Protein AF-A0A163EU16-F1 (afdb_monomer_lite)

Organism: NCBI:txid59843

Radius of gyration: 16.07 Å; chains: 1; bounding box: 40×33×46 Å

Sequence (120 aa):
MNGKKNFNGVINFEGMKIPHLPQYRTELILQYQGDNFSTIFSGFRVIDEKGRVVPDIYTYGGIYINDDFTQFTITVFIDGDSQTWSSSDGLMITAPAKDRVEASNLSRKLMSRLGITLNN

Foldseek 3Di:
DPPADWDWDWDADPPDDDPPDDPVDRTWIWTGDRPQKTWTKDKDWDQDPVRDTDIDMDTQFMKGADRVRQWIKTQGDDPPDPDDDALPPPRIDIPDDPDSVRRVVSHQVRVVVVVDHHDD

Structure (mmCIF, N/CA/C/O backbone):
data_AF-A0A163EU16-F1
#
_entry.id   AF-A0A163EU16-F1
#
loop_
_atom_site.group_PDB
_atom_site.id
_atom_site.type_symbol
_atom_site.label_atom_id
_atom_site.label_alt_id
_atom_site.label_comp_id
_atom_site.label_asym_id
_atom_site.label_entity_id
_atom_site.label_seq_id
_atom_site.pdbx_PDB_ins_code
_atom_site.Cartn_x
_atom_site.Cartn_y
_atom_site.Cartn_z
_atom_site.occupancy
_atom_site.B_iso_or_equiv
_atom_site.auth_seq_id
_atom_site.auth_comp_id
_atom_site.auth_asym_id
_atom_site.auth_atom_id
_atom_site.pdbx_PDB_model_num
ATOM 1 N N . MET A 1 1 ? -20.929 -17.815 -7.502 1.00 43.00 1 MET A N 1
ATOM 2 C CA . MET A 1 1 ? -20.327 -16.682 -6.762 1.00 43.00 1 MET A CA 1
ATOM 3 C C . MET A 1 1 ? -20.369 -17.020 -5.281 1.00 43.00 1 MET A C 1
ATOM 5 O O . MET A 1 1 ? -21.409 -17.433 -4.798 1.00 43.00 1 MET A O 1
ATOM 9 N N . ASN A 1 2 ? -19.241 -16.918 -4.593 1.00 52.09 2 ASN A N 1
ATOM 10 C CA . ASN A 1 2 ? -18.982 -17.389 -3.225 1.00 52.09 2 ASN A CA 1
ATOM 11 C C . ASN A 1 2 ? -19.196 -16.305 -2.142 1.00 52.09 2 ASN A C 1
ATOM 13 O O . ASN A 1 2 ? -18.697 -16.441 -1.032 1.00 52.09 2 ASN A O 1
ATOM 17 N N . GLY A 1 3 ? -19.923 -15.223 -2.450 1.00 61.94 3 GLY A N 1
ATOM 18 C CA . GLY A 1 3 ? -20.328 -14.190 -1.480 1.00 61.94 3 GLY A CA 1
ATOM 19 C C . GLY A 1 3 ? -19.210 -13.285 -0.940 1.00 61.94 3 GLY A C 1
ATOM 20 O O . GLY A 1 3 ? -19.510 -12.295 -0.278 1.00 61.94 3 GLY A O 1
ATOM 21 N N . LYS A 1 4 ? -17.937 -13.574 -1.237 1.00 67.75 4 LYS A N 1
ATOM 22 C CA . LYS A 1 4 ? -16.803 -12.711 -0.886 1.00 67.75 4 LYS A CA 1
ATOM 23 C C . LYS A 1 4 ? -16.830 -11.427 -1.721 1.00 67.75 4 LYS A C 1
ATOM 25 O O . LYS A 1 4 ? -16.975 -11.478 -2.944 1.00 67.75 4 LYS A O 1
ATOM 30 N N . LYS A 1 5 ? -16.700 -10.273 -1.057 1.00 72.06 5 LYS A N 1
ATOM 31 C CA . LYS A 1 5 ? -16.560 -8.978 -1.732 1.00 72.06 5 LYS A CA 1
ATOM 32 C C . LYS A 1 5 ? -15.196 -8.919 -2.406 1.00 72.06 5 LYS A C 1
ATOM 34 O O . LYS A 1 5 ? -14.180 -9.092 -1.742 1.00 72.06 5 LYS A O 1
ATOM 39 N N . ASN A 1 6 ? -15.197 -8.611 -3.695 1.00 74.12 6 ASN A N 1
ATOM 40 C CA . ASN A 1 6 ? -13.986 -8.398 -4.473 1.00 74.12 6 ASN A CA 1
ATOM 41 C C . ASN A 1 6 ? -13.945 -6.945 -4.939 1.00 74.12 6 ASN A C 1
ATOM 43 O O . ASN A 1 6 ? -14.988 -6.357 -5.230 1.00 74.12 6 ASN A O 1
ATOM 47 N N . PHE A 1 7 ? -12.744 -6.387 -5.034 1.00 79.75 7 PHE A N 1
ATOM 48 C CA . PHE A 1 7 ? -12.517 -5.066 -5.609 1.00 79.75 7 PHE A CA 1
ATOM 49 C C . PHE A 1 7 ? -11.351 -5.151 -6.587 1.00 79.75 7 PHE A C 1
ATOM 51 O O . PHE A 1 7 ? -10.286 -5.659 -6.248 1.00 79.75 7 PHE A O 1
ATOM 58 N N . ASN A 1 8 ? -11.568 -4.659 -7.803 1.00 81.25 8 ASN A N 1
ATOM 59 C CA . ASN A 1 8 ? -10.516 -4.464 -8.787 1.00 81.25 8 ASN A CA 1
ATOM 60 C C . ASN A 1 8 ? -10.616 -3.025 -9.274 1.00 81.25 8 ASN A C 1
ATOM 62 O O . ASN A 1 8 ? -11.645 -2.633 -9.826 1.00 81.25 8 ASN A O 1
ATOM 66 N N . GLY A 1 9 ? -9.576 -2.243 -9.025 1.00 83.62 9 GLY A N 1
ATOM 67 C CA . GLY A 1 9 ? -9.584 -0.827 -9.338 1.00 83.62 9 GLY A CA 1
ATOM 68 C C . GLY A 1 9 ? -8.188 -0.248 -9.463 1.00 83.62 9 GLY A C 1
ATOM 69 O O . GLY A 1 9 ? -7.185 -0.888 -9.137 1.00 83.62 9 GLY A O 1
ATOM 70 N N . VAL A 1 10 ? -8.165 0.987 -9.951 1.00 84.31 10 VAL A N 1
ATOM 71 C CA . VAL A 1 10 ? -6.956 1.786 -10.117 1.00 84.31 10 VAL A CA 1
ATOM 72 C C . VAL A 1 10 ? -6.834 2.751 -8.943 1.00 84.31 10 VAL A C 1
ATOM 74 O O . VAL A 1 10 ? -7.807 3.403 -8.565 1.00 84.31 10 VAL A O 1
ATOM 77 N N . ILE A 1 11 ? -5.636 2.844 -8.377 1.00 79.62 11 ILE A N 1
ATOM 78 C CA . ILE A 1 11 ? -5.258 3.859 -7.400 1.00 79.62 11 ILE A CA 1
ATOM 79 C C . ILE A 1 11 ? -4.452 4.928 -8.137 1.00 79.62 11 ILE A C 1
ATOM 81 O O . ILE A 1 11 ? -3.411 4.637 -8.730 1.00 79.62 11 ILE A O 1
ATOM 85 N N . ASN A 1 12 ? -4.938 6.166 -8.059 1.00 75.62 12 ASN A N 1
ATOM 86 C CA . ASN A 1 12 ? -4.260 7.349 -8.569 1.00 75.62 12 ASN A CA 1
ATOM 87 C C . ASN A 1 12 ? -3.657 8.131 -7.401 1.00 75.62 12 ASN A C 1
ATOM 89 O O . ASN A 1 12 ? -4.331 8.371 -6.401 1.00 75.62 12 ASN A O 1
ATOM 93 N N . PHE A 1 13 ? -2.401 8.545 -7.544 1.00 71.56 13 PHE A N 1
ATOM 94 C CA . PHE A 1 13 ? -1.729 9.417 -6.584 1.00 71.56 13 PHE A CA 1
ATOM 95 C C . PHE A 1 13 ? -1.651 10.819 -7.174 1.00 71.56 13 PHE A C 1
ATOM 97 O O . PHE A 1 13 ? -1.005 11.036 -8.198 1.00 71.56 13 PHE A O 1
ATOM 104 N N . GLU A 1 14 ? -2.308 11.773 -6.526 1.00 70.94 14 GLU A N 1
ATOM 105 C CA . GLU A 1 14 ? -2.208 13.184 -6.886 1.00 70.94 14 GLU A CA 1
ATOM 106 C C . GLU A 1 14 ? -1.056 13.838 -6.113 1.00 70.94 14 GLU A C 1
ATOM 108 O O . GLU A 1 14 ? -0.842 13.569 -4.932 1.00 70.94 14 GLU A O 1
ATOM 113 N N . GLY A 1 15 ? -0.278 14.689 -6.785 1.00 63.09 15 GLY A N 1
ATOM 114 C CA . GLY A 1 15 ? 0.787 15.475 -6.150 1.00 63.09 15 GLY A CA 1
ATOM 115 C C . GLY A 1 15 ? 2.106 14.740 -5.873 1.00 63.09 15 GLY A C 1
ATOM 116 O O . GLY A 1 15 ? 3.068 15.393 -5.474 1.00 63.09 15 GLY A O 1
ATOM 117 N N . MET A 1 16 ? 2.209 13.431 -6.135 1.00 63.91 16 MET A N 1
ATOM 118 C CA . MET A 1 16 ? 3.467 12.680 -6.021 1.00 63.91 16 MET A CA 1
ATOM 119 C C . MET A 1 16 ? 3.788 11.898 -7.295 1.00 63.91 16 MET A C 1
ATOM 121 O O . MET A 1 16 ? 2.936 11.204 -7.845 1.00 63.91 16 MET A O 1
ATOM 125 N N . LYS A 1 17 ? 5.046 11.973 -7.747 1.00 64.50 17 LYS A N 1
ATOM 126 C CA . LYS A 1 17 ? 5.567 11.050 -8.761 1.00 64.50 17 LYS A CA 1
ATOM 127 C C . LYS A 1 17 ? 5.968 9.754 -8.072 1.00 64.50 17 LYS A C 1
ATOM 129 O O . LYS A 1 17 ? 6.845 9.765 -7.214 1.00 64.50 17 LYS A O 1
ATOM 134 N N . ILE A 1 18 ? 5.345 8.654 -8.471 1.00 66.25 18 ILE A N 1
ATOM 135 C CA . ILE A 1 18 ? 5.754 7.323 -8.032 1.00 66.25 18 ILE A CA 1
ATOM 136 C C . ILE A 1 18 ? 7.080 6.990 -8.735 1.00 66.25 18 ILE A C 1
ATOM 138 O O . ILE A 1 18 ? 7.139 7.072 -9.968 1.00 66.25 18 ILE A O 1
ATOM 142 N N . PRO A 1 19 ? 8.152 6.666 -7.993 1.00 62.38 19 PRO A N 1
ATOM 143 C CA . PRO A 1 19 ? 9.416 6.276 -8.600 1.00 62.38 19 PRO A CA 1
ATOM 144 C C . PRO A 1 19 ? 9.240 5.000 -9.438 1.00 62.38 19 PRO A C 1
ATOM 146 O O . PRO A 1 19 ? 8.407 4.153 -9.138 1.00 62.38 19 PRO A O 1
ATOM 149 N N . HIS A 1 20 ? 10.032 4.881 -10.505 1.00 66.81 20 HIS A N 1
ATOM 150 C CA . HIS A 1 20 ? 10.183 3.674 -11.336 1.00 66.81 20 HIS A CA 1
ATOM 151 C C . HIS A 1 20 ? 8.986 3.281 -12.211 1.00 66.81 20 HIS A C 1
ATOM 153 O O . HIS A 1 20 ? 9.059 2.295 -12.943 1.00 66.81 20 HIS A O 1
ATOM 159 N N . LEU A 1 21 ? 7.925 4.089 -12.243 1.00 67.19 21 LEU A N 1
ATOM 160 C CA . LEU A 1 21 ? 6.896 3.937 -13.262 1.00 67.19 21 LEU A CA 1
ATOM 161 C C . LEU A 1 21 ? 7.274 4.675 -14.562 1.00 67.19 21 LEU A C 1
ATOM 163 O O . LEU A 1 21 ? 7.763 5.810 -14.512 1.00 67.19 21 LEU A O 1
ATOM 167 N N . PRO A 1 22 ? 7.039 4.075 -15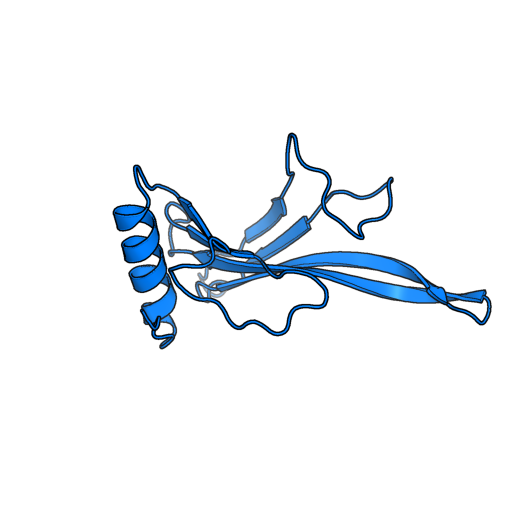.746 1.00 65.12 22 PRO A N 1
ATOM 168 C CA . PRO A 1 22 ? 7.200 4.771 -17.019 1.00 65.12 22 PRO A CA 1
ATOM 169 C C . PRO A 1 22 ? 6.338 6.040 -17.072 1.00 65.12 22 PRO A C 1
ATOM 171 O O . PRO A 1 22 ? 5.204 6.033 -16.610 1.00 65.12 22 PRO A O 1
ATOM 174 N N . GLN A 1 23 ? 6.813 7.118 -17.709 1.00 65.56 23 GLN A N 1
ATOM 175 C CA . GLN A 1 23 ? 6.101 8.415 -17.735 1.00 65.56 23 GLN A CA 1
ATOM 176 C C . GLN A 1 23 ? 4.659 8.350 -18.279 1.00 65.56 23 GLN A C 1
ATOM 178 O O . GLN A 1 23 ? 3.852 9.224 -17.982 1.00 65.56 23 GLN A O 1
ATOM 183 N N . TYR A 1 24 ? 4.336 7.328 -19.074 1.00 67.00 24 TYR A N 1
ATOM 184 C CA . TYR A 1 24 ? 3.013 7.106 -19.662 1.00 67.00 24 TYR A CA 1
ATOM 185 C C . TYR A 1 24 ? 2.094 6.210 -18.809 1.00 67.00 24 TYR A C 1
ATOM 187 O O . TYR A 1 24 ? 0.974 5.921 -19.229 1.00 67.00 24 TYR A O 1
ATOM 195 N N . ARG A 1 25 ? 2.546 5.734 -17.639 1.00 66.69 25 ARG A N 1
ATOM 196 C CA . ARG A 1 25 ? 1.747 4.937 -16.700 1.00 66.69 25 ARG A CA 1
ATOM 197 C C . ARG A 1 25 ? 2.011 5.366 -15.266 1.00 66.69 25 ARG A C 1
ATOM 199 O O . ARG A 1 25 ? 3.097 5.169 -14.754 1.00 66.69 25 ARG A O 1
ATOM 206 N N . THR A 1 26 ? 0.984 5.867 -14.597 1.00 67.12 26 T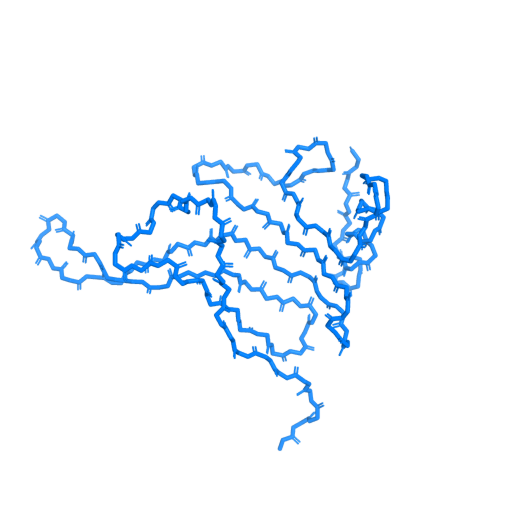HR A N 1
ATOM 207 C CA . THR A 1 26 ? 1.016 6.191 -13.158 1.00 67.12 26 THR A CA 1
ATOM 208 C C . THR A 1 26 ? 0.017 5.361 -12.355 1.00 67.12 26 THR A C 1
ATOM 210 O O . THR A 1 26 ? -0.153 5.575 -11.16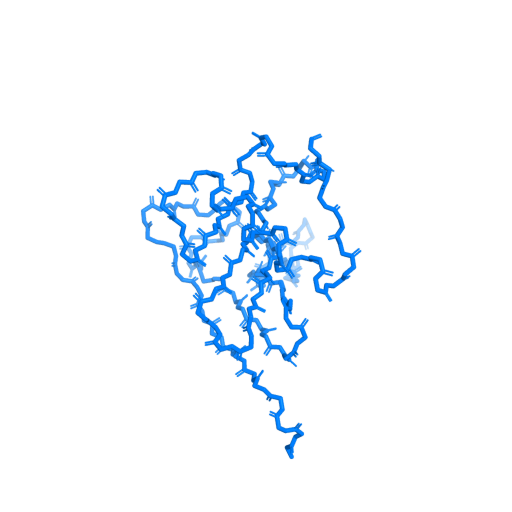0 1.00 67.12 26 THR A O 1
ATOM 213 N N . GLU A 1 27 ? -0.667 4.432 -13.021 1.00 77.31 27 GLU A N 1
ATOM 214 C CA . GLU A 1 27 ? -1.751 3.644 -12.451 1.00 77.31 27 GLU A CA 1
ATOM 215 C C . GLU A 1 27 ? -1.188 2.485 -11.626 1.00 77.31 27 GLU A C 1
ATOM 217 O O . GLU A 1 27 ? -0.450 1.632 -12.140 1.00 77.31 27 GLU A O 1
ATOM 222 N N . LEU A 1 28 ? -1.568 2.442 -10.350 1.00 83.38 28 LEU A N 1
ATOM 223 C CA . LEU A 1 28 ? -1.394 1.262 -9.515 1.00 83.38 28 LEU A CA 1
ATOM 224 C C . LEU A 1 28 ? -2.692 0.464 -9.484 1.00 83.38 28 LEU A C 1
ATOM 226 O O . LEU A 1 28 ? -3.783 1.020 -9.397 1.00 83.38 28 LEU A O 1
ATOM 230 N N . ILE A 1 29 ? -2.567 -0.851 -9.527 1.00 85.12 29 ILE A N 1
ATOM 231 C CA . ILE A 1 29 ? -3.675 -1.792 -9.512 1.00 85.12 29 ILE A CA 1
ATOM 232 C C . ILE A 1 29 ? -3.828 -2.330 -8.090 1.00 85.12 29 ILE A C 1
ATOM 234 O O . ILE A 1 29 ? -2.851 -2.744 -7.463 1.00 85.12 29 ILE A O 1
ATOM 238 N N . LEU A 1 30 ? -5.073 -2.362 -7.613 1.00 85.31 30 LEU A N 1
ATOM 239 C CA . LEU A 1 30 ? -5.475 -3.048 -6.391 1.00 85.31 30 LEU A CA 1
ATOM 240 C C . LEU A 1 30 ? -6.418 -4.203 -6.738 1.00 85.31 30 LEU A C 1
ATOM 242 O O . LEU A 1 30 ? -7.518 -3.969 -7.238 1.00 85.31 30 LEU A O 1
ATOM 246 N N . GLN A 1 31 ? -6.001 -5.438 -6.446 1.00 83.44 31 GLN A N 1
ATOM 247 C CA . GLN A 1 31 ? -6.792 -6.650 -6.683 1.00 83.44 31 GLN A CA 1
ATOM 248 C C . GLN A 1 31 ? -7.161 -7.340 -5.368 1.00 83.44 31 GLN A C 1
ATOM 250 O O . GLN A 1 31 ? -6.500 -8.272 -4.919 1.00 83.44 31 GLN A O 1
ATOM 255 N N . TYR A 1 32 ? -8.264 -6.914 -4.766 1.00 81.94 32 TYR A N 1
ATOM 256 C CA . TYR A 1 32 ? -8.775 -7.495 -3.532 1.00 81.94 32 TYR A CA 1
ATOM 257 C C . TYR A 1 32 ? -9.709 -8.680 -3.800 1.00 81.94 32 TYR A C 1
ATOM 259 O O . TYR A 1 32 ? -10.705 -8.543 -4.517 1.00 81.94 32 TYR A O 1
ATOM 267 N N . GLN A 1 33 ? -9.420 -9.822 -3.171 1.00 79.44 33 GLN A N 1
ATOM 268 C CA . GLN A 1 33 ? -10.152 -11.086 -3.360 1.00 79.44 33 GLN A CA 1
ATOM 269 C C . GLN A 1 33 ? -10.864 -11.595 -2.089 1.00 79.44 33 GLN A C 1
ATOM 271 O O . GLN A 1 33 ? -11.250 -12.761 -2.005 1.00 79.44 33 GLN A O 1
ATOM 276 N N . GLY A 1 34 ? -11.065 -10.718 -1.098 1.00 75.31 34 GLY A N 1
ATOM 277 C CA . GLY A 1 34 ? -11.854 -11.039 0.096 1.00 75.31 34 GLY A CA 1
ATOM 278 C C . GLY A 1 34 ? -11.064 -11.549 1.301 1.00 75.31 34 GLY A C 1
ATOM 279 O O . GLY A 1 34 ? -11.691 -12.010 2.249 1.00 75.31 34 GLY A O 1
ATOM 280 N N . ASP A 1 35 ? -9.732 -11.466 1.281 1.00 80.88 35 ASP A N 1
ATOM 281 C CA . ASP A 1 35 ? -8.861 -12.004 2.339 1.00 80.88 35 ASP A CA 1
ATOM 282 C C . ASP A 1 35 ? -8.241 -10.902 3.225 1.00 80.88 35 ASP A C 1
ATOM 284 O O . ASP A 1 35 ? -7.160 -11.071 3.780 1.00 80.88 35 ASP A O 1
ATOM 288 N N . ASN A 1 36 ? -8.904 -9.740 3.332 1.00 86.94 36 ASN A N 1
ATOM 289 C CA . ASN A 1 36 ? -8.483 -8.555 4.108 1.00 86.94 36 ASN A CA 1
ATOM 290 C C . ASN A 1 36 ? -7.071 -8.012 3.799 1.00 86.94 36 ASN A C 1
ATOM 292 O O . ASN A 1 36 ? -6.612 -7.078 4.457 1.00 86.94 36 ASN A O 1
ATOM 296 N N . PHE A 1 37 ? -6.419 -8.542 2.763 1.00 89.62 37 PHE A N 1
ATOM 297 C CA . PHE A 1 37 ? -5.105 -8.154 2.276 1.00 89.62 37 PHE A CA 1
ATOM 298 C C . PHE A 1 37 ? -5.051 -8.168 0.746 1.00 89.62 37 PHE A C 1
ATOM 300 O O . PHE A 1 37 ? -5.726 -8.966 0.093 1.00 89.62 37 PHE A O 1
ATOM 307 N N . SER A 1 38 ? -4.234 -7.288 0.172 1.00 89.81 38 SER A N 1
ATOM 308 C CA . SER A 1 38 ? -3.852 -7.307 -1.242 1.00 89.81 38 SER A CA 1
ATOM 309 C C . SER A 1 38 ? -2.510 -6.605 -1.443 1.00 89.81 38 SER A C 1
ATOM 311 O O . SER A 1 38 ? -2.086 -5.796 -0.622 1.00 89.81 38 SER A O 1
ATOM 313 N N . THR A 1 39 ? -1.868 -6.850 -2.580 1.00 87.62 39 THR A N 1
ATOM 314 C CA . THR A 1 39 ? -0.728 -6.058 -3.055 1.00 87.62 39 THR A CA 1
ATOM 315 C C . THR A 1 39 ? -1.210 -4.895 -3.923 1.00 87.62 39 THR A C 1
ATOM 317 O O . THR A 1 39 ? -2.188 -5.036 -4.662 1.00 87.62 39 THR A O 1
ATOM 320 N N . ILE A 1 40 ? -0.519 -3.759 -3.833 1.00 88.44 40 ILE A N 1
ATOM 321 C CA . ILE A 1 40 ? -0.650 -2.609 -4.728 1.00 88.44 40 ILE A CA 1
ATOM 322 C C . ILE A 1 40 ? 0.571 -2.595 -5.650 1.00 88.44 40 ILE A C 1
ATOM 324 O O . ILE A 1 40 ? 1.707 -2.484 -5.182 1.00 88.44 40 ILE A O 1
ATOM 328 N N . PHE A 1 41 ? 0.350 -2.703 -6.958 1.00 87.06 41 PHE A N 1
ATOM 329 C CA . PHE A 1 41 ? 1.439 -2.838 -7.928 1.00 87.06 41 PHE A CA 1
ATOM 330 C C . PHE A 1 41 ? 1.095 -2.240 -9.293 1.00 87.06 41 PHE A C 1
ATOM 332 O O . PHE A 1 41 ? -0.068 -2.008 -9.608 1.00 87.06 41 PHE A O 1
ATOM 339 N N . SER A 1 42 ? 2.103 -2.043 -10.138 1.00 86.19 42 SER A N 1
ATOM 340 C CA . SER A 1 42 ? 1.934 -1.756 -11.561 1.00 86.19 42 SER A CA 1
ATOM 341 C C . SER A 1 42 ? 2.772 -2.726 -12.380 1.00 86.19 42 SER A C 1
ATOM 343 O O . SER A 1 42 ? 3.983 -2.812 -12.196 1.00 86.19 42 SER A O 1
ATOM 345 N N . GLY A 1 43 ? 2.129 -3.466 -13.283 1.00 85.00 43 GLY A N 1
ATOM 346 C CA . GLY A 1 43 ? 2.819 -4.307 -14.259 1.00 85.00 43 GLY A CA 1
ATOM 347 C C . GLY A 1 43 ? 3.033 -3.549 -15.565 1.00 85.00 43 GLY A C 1
ATOM 348 O O . GLY A 1 43 ? 2.090 -2.964 -16.107 1.00 85.00 43 GLY A O 1
ATOM 349 N N . PHE A 1 44 ? 4.244 -3.575 -16.107 1.00 85.69 44 PHE A N 1
ATOM 350 C CA . PHE A 1 44 ? 4.583 -2.949 -17.385 1.00 85.69 44 PHE A CA 1
ATOM 351 C C . PHE A 1 44 ? 5.582 -3.807 -18.166 1.00 85.69 44 PHE A C 1
ATOM 353 O O . PHE A 1 44 ? 5.845 -4.958 -17.826 1.00 85.69 44 PHE A O 1
ATOM 360 N N . ARG A 1 45 ? 6.048 -3.291 -19.303 1.00 86.94 45 ARG A N 1
ATOM 361 C CA . ARG A 1 45 ? 7.048 -3.951 -20.139 1.00 86.94 45 ARG A CA 1
ATOM 362 C C . ARG A 1 45 ? 8.263 -3.050 -20.257 1.00 86.94 45 ARG A C 1
ATOM 364 O O . ARG A 1 45 ? 8.106 -1.846 -20.457 1.00 86.94 45 ARG A O 1
ATOM 371 N N . VAL A 1 46 ? 9.440 -3.650 -20.184 1.00 88.00 46 VAL A N 1
ATOM 372 C CA . VAL A 1 46 ? 10.731 -2.990 -20.392 1.00 88.00 46 VAL A CA 1
ATOM 373 C C . VAL A 1 46 ? 11.476 -3.675 -21.529 1.00 88.00 46 VAL A C 1
ATOM 375 O O . VAL A 1 46 ? 11.134 -4.789 -21.932 1.00 88.00 46 VAL A O 1
ATOM 378 N N . ILE A 1 47 ? 12.470 -2.986 -22.080 1.00 89.94 47 ILE A N 1
ATOM 379 C CA . ILE A 1 47 ? 13.396 -3.568 -23.047 1.00 89.94 47 ILE A CA 1
ATOM 380 C C . ILE A 1 47 ? 14.647 -3.967 -22.271 1.00 89.94 47 ILE A C 1
ATOM 382 O O . ILE A 1 47 ? 15.256 -3.118 -21.624 1.00 89.94 47 ILE A O 1
ATOM 386 N N . ASP A 1 48 ? 14.999 -5.250 -22.305 1.00 90.06 48 ASP A N 1
ATOM 387 C CA . ASP A 1 48 ? 16.210 -5.744 -21.650 1.00 90.06 48 ASP A CA 1
ATOM 388 C C . ASP A 1 48 ? 17.484 -5.390 -22.438 1.00 90.06 48 ASP A C 1
ATOM 390 O O . ASP A 1 48 ? 17.437 -4.895 -23.566 1.00 90.06 48 ASP A O 1
ATOM 394 N N . GLU A 1 49 ? 18.651 -5.698 -21.868 1.00 92.75 49 GLU A N 1
ATOM 395 C CA . GLU A 1 49 ? 19.962 -5.448 -22.492 1.00 92.75 49 GLU A CA 1
ATOM 396 C C . GLU A 1 49 ? 20.139 -6.129 -23.863 1.00 92.75 49 GLU A C 1
ATOM 398 O O . GLU A 1 49 ? 21.005 -5.746 -24.647 1.00 92.75 49 GLU A O 1
ATOM 403 N N . LYS A 1 50 ? 19.318 -7.140 -24.176 1.00 95.00 50 LYS A N 1
ATOM 404 C CA . LYS A 1 50 ? 19.332 -7.880 -25.445 1.00 95.00 50 LYS A CA 1
ATOM 405 C C . LYS A 1 50 ? 18.308 -7.336 -26.447 1.00 95.00 50 LYS A C 1
ATOM 407 O O . LYS A 1 50 ? 18.095 -7.956 -27.488 1.00 95.00 50 LYS A O 1
ATOM 412 N N . GLY A 1 51 ? 17.658 -6.212 -26.144 1.00 93.94 51 GLY A N 1
ATOM 413 C CA . GLY A 1 51 ? 16.642 -5.599 -26.997 1.00 93.94 51 GLY A CA 1
ATOM 414 C C . GLY A 1 51 ? 15.289 -6.316 -26.970 1.00 93.94 51 GLY A C 1
ATOM 415 O O . GLY A 1 51 ? 14.457 -6.079 -27.846 1.00 93.94 51 GLY A O 1
ATOM 416 N N . ARG A 1 52 ? 15.044 -7.211 -26.005 1.00 94.06 52 ARG A N 1
ATOM 417 C CA . ARG A 1 52 ? 13.799 -7.986 -25.916 1.00 94.06 52 ARG A CA 1
ATOM 418 C C . ARG A 1 52 ? 12.794 -7.274 -25.028 1.00 94.06 52 ARG A C 1
ATOM 420 O O . ARG A 1 52 ? 13.145 -6.765 -23.970 1.00 94.06 52 ARG A O 1
ATOM 427 N N . VAL A 1 53 ? 11.525 -7.313 -25.423 1.00 92.38 53 VAL A N 1
ATOM 428 C CA . VAL A 1 53 ? 10.421 -6.832 -24.589 1.00 92.38 53 VAL A CA 1
ATOM 429 C C . VAL A 1 53 ? 10.122 -7.875 -23.512 1.00 92.38 53 VAL A C 1
ATOM 431 O O . VAL A 1 53 ? 9.674 -8.978 -23.829 1.00 92.38 53 VAL A O 1
ATOM 434 N N . VAL A 1 54 ? 10.349 -7.528 -22.247 1.00 92.62 54 VAL A N 1
ATOM 435 C CA . VAL A 1 54 ? 10.132 -8.402 -21.083 1.00 92.62 54 VAL A CA 1
ATOM 436 C C . VAL A 1 54 ? 9.158 -7.753 -20.093 1.00 92.62 54 VAL A C 1
ATOM 438 O O . VAL A 1 54 ? 9.059 -6.523 -20.057 1.00 92.62 54 VAL A O 1
ATOM 441 N N . PRO A 1 55 ? 8.376 -8.542 -19.332 1.00 89.44 55 PRO A N 1
ATOM 442 C CA . PRO A 1 55 ? 7.526 -7.997 -18.281 1.00 89.44 55 PRO A CA 1
ATOM 443 C C . PRO A 1 55 ? 8.372 -7.486 -17.112 1.00 89.44 55 PRO A C 1
ATOM 445 O O . PRO A 1 55 ? 9.398 -8.076 -16.784 1.00 89.44 55 PRO A O 1
ATOM 448 N N . ASP A 1 56 ? 7.891 -6.430 -16.470 1.00 86.94 56 ASP A N 1
ATOM 449 C CA . ASP A 1 56 ? 8.440 -5.880 -15.235 1.00 86.94 56 ASP A CA 1
ATOM 450 C C . ASP A 1 56 ? 7.293 -5.463 -14.302 1.00 86.94 56 ASP A C 1
ATOM 452 O O . ASP A 1 56 ? 6.148 -5.279 -14.743 1.00 86.94 56 ASP A O 1
ATOM 456 N N . ILE A 1 57 ? 7.576 -5.360 -13.008 1.00 85.12 57 ILE A N 1
ATOM 457 C CA . ILE A 1 57 ? 6.590 -5.037 -11.982 1.00 85.12 57 ILE A CA 1
ATOM 458 C C . ILE A 1 57 ? 7.171 -4.075 -10.955 1.00 85.12 57 ILE A C 1
ATOM 460 O O . ILE A 1 57 ? 8.168 -4.350 -10.297 1.00 85.12 57 ILE A O 1
ATOM 464 N N . TYR A 1 58 ? 6.472 -2.966 -10.752 1.00 83.50 58 TYR A N 1
ATOM 465 C CA . TYR A 1 58 ? 6.704 -2.095 -9.614 1.00 83.50 58 TYR A CA 1
ATOM 466 C C . TYR A 1 58 ? 5.711 -2.438 -8.507 1.00 83.50 58 TYR A C 1
ATOM 468 O O . TYR A 1 58 ? 4.499 -2.416 -8.732 1.00 83.50 58 TYR A O 1
ATOM 476 N N . THR A 1 59 ? 6.209 -2.737 -7.309 1.00 84.69 59 THR A N 1
ATOM 477 C CA . THR A 1 59 ? 5.367 -2.999 -6.136 1.00 84.69 59 THR A CA 1
ATOM 478 C C . THR A 1 59 ? 5.438 -1.811 -5.194 1.00 84.69 59 THR A C 1
ATOM 480 O O . THR A 1 59 ? 6.493 -1.522 -4.643 1.00 84.69 59 THR A O 1
ATOM 483 N N . TYR A 1 60 ? 4.307 -1.142 -4.989 1.00 83.50 60 TYR A N 1
ATOM 484 C CA . TYR A 1 60 ? 4.230 -0.005 -4.076 1.00 83.50 60 TYR A CA 1
ATOM 485 C C . TYR A 1 60 ? 4.106 -0.446 -2.621 1.00 83.50 60 TYR A C 1
ATOM 487 O O . TYR A 1 60 ? 4.598 0.229 -1.722 1.00 83.50 60 TYR A O 1
ATOM 495 N N . GLY A 1 61 ? 3.424 -1.567 -2.377 1.00 85.88 61 GLY A N 1
ATOM 496 C CA . GLY A 1 61 ? 3.177 -2.020 -1.020 1.00 85.88 61 GLY A CA 1
ATOM 497 C C . GLY A 1 61 ? 2.084 -3.067 -0.876 1.00 85.88 61 GLY A C 1
ATOM 498 O O . GLY A 1 61 ? 1.488 -3.529 -1.851 1.00 85.88 61 GLY A O 1
ATOM 499 N N . GLY A 1 62 ? 1.800 -3.411 0.376 1.00 88.06 62 GLY A N 1
ATOM 500 C CA . GLY A 1 62 ? 0.653 -4.221 0.781 1.00 88.06 62 GLY A CA 1
ATOM 501 C C . GLY A 1 62 ? -0.430 -3.351 1.410 1.00 88.06 62 GLY A C 1
ATOM 502 O O . GLY A 1 62 ? -0.118 -2.404 2.126 1.00 88.06 62 GLY A O 1
ATOM 503 N N . ILE A 1 63 ? -1.698 -3.670 1.167 1.00 90.25 63 ILE A N 1
ATOM 504 C CA . ILE A 1 63 ? -2.843 -3.033 1.817 1.00 90.25 63 ILE A CA 1
ATOM 505 C C . ILE A 1 63 ? -3.591 -4.043 2.675 1.00 90.25 63 ILE A C 1
ATOM 507 O O . ILE A 1 63 ? -3.913 -5.138 2.225 1.00 90.25 63 ILE A O 1
ATOM 511 N N . TYR A 1 64 ? -3.892 -3.632 3.899 1.00 91.44 64 TYR A N 1
ATOM 512 C CA . TYR A 1 64 ? -4.725 -4.325 4.869 1.00 91.44 64 TYR A CA 1
ATOM 513 C C . TYR A 1 64 ? -6.036 -3.564 4.972 1.00 91.44 64 TYR A C 1
ATOM 515 O O . TYR A 1 64 ? -6.017 -2.357 5.209 1.00 91.44 64 TYR A O 1
ATOM 523 N N . ILE A 1 65 ? -7.164 -4.238 4.778 1.00 90.94 65 ILE A N 1
ATOM 524 C CA . ILE A 1 65 ? -8.473 -3.590 4.659 1.00 90.94 65 ILE A CA 1
ATOM 525 C C . ILE A 1 65 ? -9.555 -4.393 5.370 1.00 90.94 65 ILE A C 1
ATOM 527 O O . ILE A 1 65 ? -9.533 -5.624 5.384 1.00 90.94 65 ILE A O 1
ATOM 531 N N . ASN A 1 66 ? -10.513 -3.703 5.981 1.00 89.69 66 ASN A N 1
ATOM 532 C CA . ASN A 1 66 ? -11.663 -4.352 6.601 1.00 89.69 66 ASN A CA 1
ATOM 533 C C . ASN A 1 66 ? -12.759 -4.719 5.575 1.00 89.69 66 ASN A C 1
ATOM 535 O O . ASN A 1 66 ? -12.751 -4.284 4.427 1.00 89.69 66 ASN A O 1
ATOM 539 N N . ASP A 1 67 ? -13.735 -5.519 6.005 1.00 83.75 67 ASP A N 1
ATOM 540 C CA . ASP A 1 67 ? -14.740 -6.138 5.119 1.00 83.75 67 ASP A CA 1
ATOM 541 C C . ASP A 1 67 ? -15.714 -5.152 4.453 1.00 83.75 67 ASP A C 1
ATOM 543 O O . ASP A 1 67 ? -16.434 -5.498 3.509 1.00 83.75 67 ASP A O 1
ATOM 547 N N . ASP A 1 68 ? -15.796 -3.926 4.963 1.00 86.56 68 ASP A N 1
ATOM 548 C CA . ASP A 1 68 ? -16.642 -2.858 4.432 1.00 86.56 68 ASP A CA 1
ATOM 549 C C . ASP A 1 68 ? -15.852 -1.735 3.746 1.00 86.56 68 ASP A C 1
ATOM 551 O O . ASP A 1 68 ? -16.467 -0.777 3.286 1.00 86.56 68 ASP A O 1
ATOM 555 N N . PHE A 1 69 ? -14.529 -1.888 3.599 1.00 86.31 69 PHE A N 1
ATOM 556 C CA . PHE A 1 69 ? -13.629 -0.940 2.932 1.00 86.31 69 PHE A CA 1
ATOM 557 C C . PHE A 1 69 ? -13.575 0.457 3.576 1.00 86.31 69 PHE A C 1
ATOM 559 O O . PHE A 1 69 ? -13.060 1.396 2.972 1.00 86.31 69 PHE A O 1
ATOM 566 N N . THR A 1 70 ? -14.075 0.616 4.803 1.00 91.12 70 THR A N 1
ATOM 567 C CA . THR A 1 70 ? -14.051 1.904 5.516 1.00 91.12 70 THR A CA 1
ATOM 568 C C . THR A 1 70 ? -12.743 2.159 6.257 1.00 91.12 70 THR A C 1
ATOM 570 O O . THR A 1 70 ? -12.488 3.294 6.652 1.00 91.12 70 THR A O 1
ATOM 573 N N . GLN A 1 71 ? -11.919 1.128 6.467 1.00 94.19 71 GLN A N 1
ATOM 574 C CA . GLN A 1 71 ? -10.651 1.211 7.191 1.00 94.19 71 GLN A CA 1
ATOM 575 C C . GLN A 1 71 ? -9.555 0.489 6.419 1.00 94.19 71 GLN A C 1
ATOM 577 O O . GLN A 1 71 ? -9.715 -0.686 6.081 1.00 94.19 71 GLN A O 1
ATOM 582 N N . PHE A 1 72 ? -8.421 1.155 6.210 1.00 92.50 72 PHE A N 1
ATOM 583 C CA . PHE A 1 72 ? -7.263 0.532 5.589 1.00 92.50 72 PHE A CA 1
ATOM 584 C C . PHE A 1 72 ? -5.928 1.037 6.141 1.00 92.50 72 PHE A C 1
ATOM 586 O O . PHE A 1 72 ? -5.810 2.160 6.630 1.00 92.50 72 PHE A O 1
ATOM 593 N N . THR A 1 73 ? -4.910 0.200 5.965 1.00 92.62 73 THR A N 1
ATOM 594 C CA . THR A 1 73 ? -3.493 0.510 6.171 1.00 92.62 73 THR A CA 1
ATOM 595 C C . THR A 1 73 ? -2.709 0.019 4.966 1.00 92.62 73 THR A C 1
ATOM 597 O O . THR A 1 73 ? -2.823 -1.146 4.597 1.00 92.62 73 THR A O 1
ATOM 600 N N . ILE A 1 74 ? -1.893 0.883 4.371 1.00 89.44 74 ILE A N 1
ATOM 601 C CA . ILE A 1 74 ? -0.940 0.538 3.317 1.00 89.44 74 ILE A CA 1
ATOM 602 C C . ILE A 1 74 ? 0.460 0.554 3.920 1.00 89.44 74 ILE A C 1
ATOM 604 O O . ILE A 1 74 ? 0.879 1.585 4.443 1.00 89.44 74 ILE A O 1
ATOM 608 N N . THR A 1 75 ? 1.185 -0.556 3.819 1.00 87.12 75 THR A N 1
ATOM 609 C CA . THR A 1 75 ? 2.631 -0.604 4.067 1.00 87.12 75 THR A CA 1
ATOM 610 C C . THR A 1 75 ? 3.353 -0.251 2.780 1.00 87.12 75 THR A C 1
ATOM 612 O O . THR A 1 75 ? 3.241 -0.998 1.808 1.00 87.12 75 THR A O 1
ATOM 615 N N . VAL A 1 76 ? 4.077 0.861 2.765 1.00 84.00 76 VAL A N 1
ATOM 616 C CA . VAL A 1 76 ? 4.809 1.338 1.588 1.00 84.00 76 VAL A CA 1
ATOM 617 C C . VAL A 1 76 ? 6.168 0.646 1.523 1.00 84.00 76 VAL A C 1
ATOM 619 O O . VAL A 1 76 ? 6.886 0.599 2.520 1.00 84.00 76 VAL A O 1
ATOM 622 N N . PHE A 1 77 ? 6.519 0.104 0.362 1.00 79.44 77 PHE A N 1
ATOM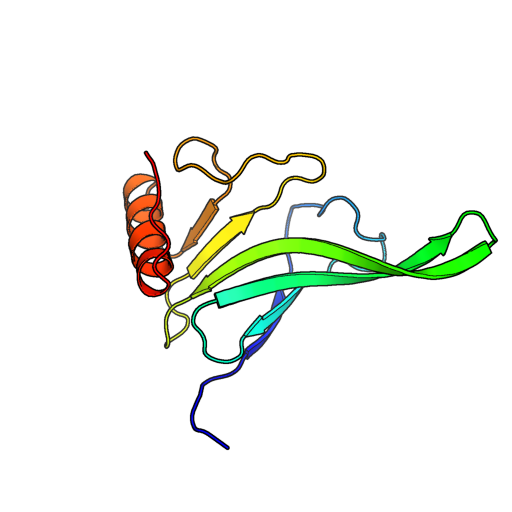 623 C CA . PHE A 1 77 ? 7.832 -0.483 0.110 1.00 79.44 77 PHE A CA 1
ATOM 624 C C . PHE A 1 77 ? 8.753 0.575 -0.497 1.00 79.44 77 PHE A C 1
ATOM 626 O O . PHE A 1 77 ? 8.383 1.259 -1.453 1.00 79.44 77 PHE A O 1
ATOM 633 N N . ILE A 1 78 ? 9.949 0.723 0.074 1.00 69.06 78 ILE A N 1
ATOM 634 C CA . ILE A 1 78 ? 11.008 1.556 -0.497 1.00 69.06 78 ILE A CA 1
ATOM 635 C C . ILE A 1 78 ? 11.867 0.663 -1.383 1.00 69.06 78 ILE A C 1
ATOM 637 O O . ILE A 1 78 ? 12.331 -0.391 -0.953 1.00 69.06 78 ILE A O 1
ATOM 641 N N . ASP A 1 79 ? 12.064 1.084 -2.628 1.00 62.81 79 ASP A N 1
ATOM 642 C CA . ASP A 1 79 ? 12.874 0.324 -3.571 1.00 62.81 79 ASP A CA 1
ATOM 643 C C . ASP A 1 79 ? 14.342 0.266 -3.117 1.00 62.81 79 ASP A C 1
ATOM 645 O O . ASP A 1 79 ? 14.916 1.272 -2.698 1.00 62.81 79 ASP A O 1
ATOM 649 N N . GLY A 1 80 ? 14.940 -0.923 -3.182 1.00 57.59 80 GLY A N 1
ATOM 650 C CA . GLY A 1 80 ? 16.304 -1.188 -2.722 1.00 57.59 80 GLY A CA 1
ATOM 651 C C . GLY A 1 80 ? 16.495 -1.276 -1.202 1.00 57.59 80 GLY A C 1
ATOM 652 O O . GLY A 1 80 ? 17.621 -1.521 -0.769 1.00 57.59 80 GLY A O 1
ATOM 653 N N . ASP A 1 81 ? 15.439 -1.122 -0.396 1.00 58.16 81 ASP A N 1
ATOM 654 C CA . ASP A 1 81 ? 15.510 -1.266 1.059 1.00 58.16 81 ASP A CA 1
ATOM 655 C C . ASP A 1 81 ? 14.842 -2.573 1.514 1.00 58.16 81 ASP A C 1
ATOM 657 O O . ASP A 1 81 ? 13.664 -2.825 1.265 1.00 58.16 81 ASP A O 1
ATOM 661 N N . SER A 1 82 ? 15.611 -3.433 2.188 1.00 52.66 82 SER A N 1
ATOM 662 C CA . SER A 1 82 ? 15.108 -4.673 2.789 1.00 52.66 82 SER A CA 1
ATOM 663 C C . SER A 1 82 ? 14.449 -4.446 4.152 1.00 52.66 82 SER A C 1
ATOM 665 O O . SER A 1 82 ? 14.077 -5.420 4.814 1.00 52.66 82 SER A O 1
ATOM 667 N N . GLN A 1 83 ? 14.365 -3.196 4.623 1.00 53.09 83 GLN A N 1
ATOM 668 C CA . GLN A 1 83 ? 13.753 -2.879 5.906 1.00 53.09 83 GLN A CA 1
ATOM 669 C C . GLN A 1 83 ? 12.313 -3.381 5.957 1.00 53.09 83 GLN A C 1
ATOM 671 O O . GLN A 1 83 ? 11.406 -2.932 5.255 1.00 53.09 83 GLN A O 1
ATOM 676 N N . THR A 1 84 ? 12.121 -4.366 6.827 1.00 53.75 84 THR A N 1
ATOM 677 C CA . THR A 1 84 ? 10.804 -4.848 7.203 1.00 53.75 84 THR A CA 1
ATOM 678 C C . THR A 1 84 ? 10.236 -3.832 8.187 1.00 53.75 84 THR A C 1
ATOM 680 O O . THR A 1 84 ? 10.841 -3.577 9.221 1.00 53.75 84 THR A O 1
ATOM 683 N N . TRP A 1 85 ? 9.117 -3.230 7.794 1.00 59.28 85 TRP A N 1
ATOM 684 C CA . TRP A 1 85 ? 8.283 -2.264 8.512 1.00 59.28 85 TRP A CA 1
ATOM 685 C C . TRP A 1 85 ? 8.471 -2.145 10.048 1.00 59.28 85 TRP A C 1
ATOM 687 O O . TRP A 1 85 ? 8.491 -3.149 10.761 1.00 59.28 85 TRP A O 1
ATOM 697 N N . SER A 1 86 ? 8.427 -0.906 10.563 1.00 56.78 86 SER A N 1
ATOM 698 C CA . SER A 1 86 ? 8.177 -0.601 11.980 1.00 56.78 86 SER A CA 1
ATOM 699 C C . SER A 1 86 ? 7.227 0.599 12.160 1.00 56.78 86 SER A C 1
ATOM 701 O O . SER A 1 86 ? 6.989 1.397 11.246 1.00 56.78 86 SER A O 1
ATOM 703 N N . SER A 1 87 ? 6.686 0.761 13.372 1.00 56.72 87 SER A N 1
ATOM 704 C CA . SER A 1 87 ? 5.821 1.900 13.720 1.00 56.72 87 SER A CA 1
ATOM 705 C C . SER A 1 87 ? 6.562 3.252 13.764 1.00 56.72 87 SER A C 1
ATOM 707 O O . SER A 1 87 ? 5.927 4.319 13.714 1.00 56.72 87 SER A O 1
ATOM 709 N N . SER A 1 88 ? 7.900 3.235 13.829 1.00 57.06 88 SER A N 1
ATOM 710 C CA . SER A 1 88 ? 8.732 4.437 13.889 1.00 57.06 88 SER A CA 1
ATOM 711 C C . SER A 1 88 ? 9.022 5.052 12.521 1.00 57.06 88 SER A C 1
ATOM 713 O O . SER A 1 88 ? 9.136 6.277 12.452 1.00 57.06 88 SER A O 1
ATOM 715 N N . ASP A 1 89 ? 9.042 4.251 11.451 1.00 65.25 89 ASP A N 1
ATOM 716 C CA . ASP A 1 89 ? 9.766 4.603 10.213 1.00 65.25 89 ASP A CA 1
ATOM 717 C C . ASP A 1 89 ? 8.906 5.310 9.154 1.00 65.25 89 ASP A C 1
ATOM 719 O O . ASP A 1 89 ? 9.379 5.658 8.077 1.00 65.25 89 ASP A O 1
ATOM 723 N N . GLY A 1 90 ? 7.623 5.553 9.443 1.00 61.12 90 GLY A N 1
ATOM 724 C CA . GLY A 1 90 ? 6.748 6.352 8.573 1.00 61.12 90 GLY A CA 1
ATOM 725 C C . GLY A 1 90 ? 6.305 5.660 7.277 1.00 61.12 90 GLY A C 1
ATOM 726 O O . GLY A 1 90 ? 5.635 6.281 6.458 1.00 61.12 90 GLY A O 1
ATOM 727 N N . LEU A 1 91 ? 6.592 4.367 7.109 1.00 74.94 91 LEU A N 1
ATOM 728 C CA . LEU A 1 91 ? 6.238 3.571 5.924 1.00 74.94 91 LEU A CA 1
ATOM 729 C C . LEU A 1 91 ? 4.765 3.123 5.894 1.00 74.94 91 LEU A C 1
ATOM 731 O O . LEU A 1 91 ? 4.446 2.061 5.356 1.00 74.94 91 LEU A O 1
ATOM 735 N N . MET A 1 92 ? 3.854 3.896 6.498 1.00 82.56 92 MET A N 1
ATOM 736 C CA . MET A 1 92 ? 2.427 3.572 6.541 1.00 82.56 92 MET A CA 1
ATOM 737 C C . MET A 1 92 ? 1.528 4.734 6.163 1.00 82.56 92 MET A C 1
ATOM 739 O O . MET A 1 92 ? 1.612 5.820 6.732 1.00 82.56 92 MET A O 1
ATOM 743 N N . ILE A 1 93 ? 0.563 4.434 5.298 1.00 87.62 93 ILE A N 1
ATOM 744 C CA . ILE A 1 93 ? -0.582 5.296 5.016 1.00 87.62 93 ILE A CA 1
ATOM 745 C C . ILE A 1 93 ? -1.805 4.611 5.609 1.00 87.62 93 ILE A C 1
ATOM 747 O O . ILE A 1 93 ? -2.171 3.520 5.184 1.00 87.62 93 ILE A O 1
ATOM 751 N N . THR A 1 94 ? -2.420 5.220 6.618 1.00 91.50 94 THR A N 1
ATOM 752 C CA . THR A 1 94 ? -3.565 4.633 7.326 1.00 91.50 94 THR A CA 1
ATOM 753 C C . THR A 1 94 ? -4.726 5.601 7.332 1.00 91.50 94 THR A C 1
ATOM 755 O O . THR A 1 94 ? -4.543 6.780 7.632 1.00 91.50 94 THR A O 1
ATOM 758 N N . ALA A 1 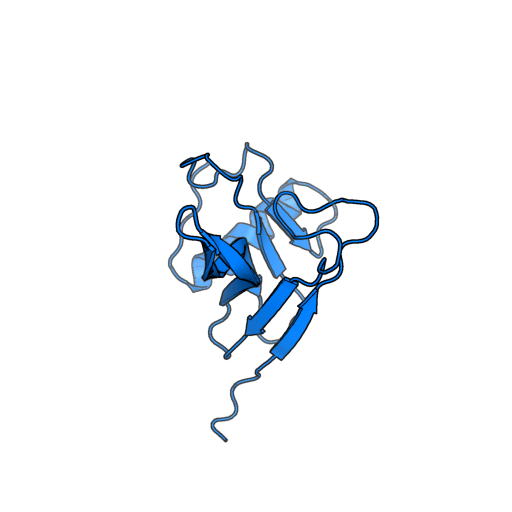95 ? -5.918 5.096 7.031 1.00 92.81 95 ALA A N 1
ATOM 759 C CA . ALA A 1 95 ? -7.131 5.886 7.081 1.00 92.81 95 ALA A CA 1
ATOM 760 C C . ALA A 1 95 ? -8.342 5.055 7.543 1.00 92.81 95 ALA A C 1
ATOM 762 O O . ALA A 1 95 ? -8.427 3.859 7.254 1.00 92.81 95 ALA A O 1
ATOM 763 N N . PRO A 1 96 ? -9.311 5.697 8.215 1.00 94.94 96 PRO A N 1
ATOM 764 C CA . PRO A 1 96 ? -9.225 7.043 8.775 1.00 94.94 96 PRO A CA 1
ATOM 765 C C . PRO A 1 96 ? -8.333 7.056 10.026 1.00 94.94 96 PRO A C 1
ATOM 767 O O . PRO A 1 96 ? -8.319 6.101 10.798 1.00 94.94 96 PRO A O 1
ATOM 770 N N . ALA A 1 97 ? -7.605 8.148 10.235 1.00 94.44 97 ALA A N 1
ATOM 771 C CA . ALA A 1 97 ? -6.881 8.407 11.474 1.00 94.44 97 ALA A CA 1
ATOM 772 C C . ALA A 1 97 ? -6.681 9.917 11.639 1.00 94.44 97 ALA A C 1
ATOM 774 O O . ALA A 1 97 ? -6.379 10.610 10.668 1.00 94.44 97 ALA A O 1
ATOM 775 N N . LYS A 1 98 ? -6.862 10.429 12.857 1.00 93.50 98 LYS A N 1
ATOM 776 C CA . LYS A 1 98 ? -6.681 11.852 13.190 1.00 93.50 98 LYS A CA 1
ATOM 777 C C . LYS A 1 98 ? -5.245 12.175 13.574 1.00 93.50 98 LYS A C 1
ATOM 779 O O . LYS A 1 98 ? -4.797 13.304 13.403 1.00 93.50 98 LYS A O 1
ATOM 784 N N . ASP A 1 99 ? -4.540 11.185 14.107 1.00 91.19 99 ASP A N 1
ATOM 785 C CA . ASP A 1 99 ? -3.166 11.307 14.556 1.00 91.19 99 ASP A CA 1
ATOM 786 C C . ASP A 1 99 ? -2.390 9.997 14.356 1.00 91.19 99 ASP A C 1
ATOM 788 O O . ASP A 1 99 ? -2.923 8.953 13.962 1.00 91.19 99 ASP A O 1
ATOM 792 N N . ARG A 1 100 ? -1.086 10.063 14.631 1.00 87.50 100 ARG A N 1
ATOM 793 C CA . ARG A 1 100 ? -0.165 8.933 14.487 1.00 87.50 100 ARG A CA 1
ATOM 794 C C . ARG A 1 100 ? -0.509 7.761 15.411 1.00 87.50 100 ARG A C 1
ATOM 796 O O . ARG A 1 100 ? -0.271 6.611 15.039 1.00 87.50 100 ARG A O 1
ATOM 803 N N . VAL A 1 101 ? -1.027 8.028 16.609 1.00 89.94 101 VAL A N 1
ATOM 804 C CA . VAL A 1 101 ? -1.357 6.988 17.593 1.00 89.94 101 VAL A CA 1
ATOM 805 C C . VAL A 1 101 ? -2.571 6.200 17.111 1.00 89.94 101 VAL A C 1
ATOM 807 O O . VAL A 1 101 ? -2.533 4.969 17.095 1.00 89.94 101 VAL A O 1
ATOM 810 N N . GLU A 1 102 ? -3.609 6.889 16.637 1.00 92.88 102 GLU A N 1
ATOM 811 C CA . GLU A 1 102 ? -4.788 6.276 16.026 1.00 92.88 102 GLU A CA 1
ATOM 812 C C . GLU A 1 102 ? -4.411 5.473 14.776 1.00 92.88 102 GLU A C 1
ATOM 814 O O . GLU A 1 102 ? -4.794 4.307 14.668 1.00 92.88 102 GLU A O 1
ATOM 819 N N . ALA A 1 103 ? -3.579 6.035 13.893 1.00 91.19 103 ALA A N 1
ATOM 820 C CA . ALA A 1 103 ? -3.077 5.338 12.707 1.00 91.19 103 ALA A CA 1
ATOM 821 C C . ALA A 1 103 ? -2.325 4.045 13.070 1.00 91.19 103 ALA A C 1
ATOM 823 O O . ALA A 1 103 ? -2.557 2.985 12.485 1.00 91.19 103 ALA A O 1
ATOM 824 N N . SER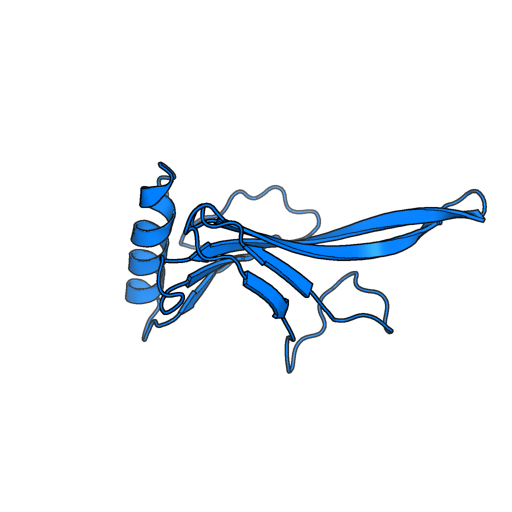 A 1 104 ? -1.456 4.101 14.082 1.00 89.56 104 SER A N 1
ATOM 825 C CA . SER A 1 104 ? -0.674 2.941 14.529 1.00 89.56 104 SER A CA 1
ATOM 826 C C . SER A 1 104 ? -1.564 1.860 15.148 1.00 89.56 104 SER A C 1
ATOM 828 O O . SER A 1 104 ? -1.384 0.668 14.894 1.00 89.56 104 SER A O 1
ATOM 830 N N . ASN A 1 105 ? -2.561 2.257 15.941 1.00 91.31 105 ASN A N 1
ATOM 831 C CA . ASN A 1 105 ? -3.519 1.330 16.540 1.00 91.31 105 ASN A CA 1
ATOM 832 C C . ASN A 1 105 ? -4.428 0.685 15.489 1.00 91.31 105 ASN A C 1
ATOM 834 O O . ASN A 1 105 ? -4.679 -0.520 15.561 1.00 91.31 105 ASN A O 1
ATOM 838 N N . LEU A 1 106 ? -4.884 1.455 14.497 1.00 93.69 106 LEU A N 1
ATOM 839 C CA . LEU A 1 106 ? -5.690 0.929 13.401 1.00 93.69 106 LEU A CA 1
ATOM 840 C C . LEU A 1 106 ? -4.890 -0.060 12.546 1.00 93.69 106 LEU A C 1
ATOM 842 O O . LEU A 1 106 ? -5.379 -1.157 12.278 1.00 93.69 106 LEU A O 1
ATOM 846 N N . SER A 1 107 ? -3.639 0.270 12.222 1.00 90.62 107 SER A N 1
ATOM 847 C CA . SER A 1 107 ? -2.722 -0.632 11.512 1.00 90.62 107 SER A CA 1
ATOM 848 C C . SER A 1 107 ? -2.571 -1.963 12.247 1.00 90.62 107 SER A C 1
ATOM 850 O O . SER A 1 107 ? -2.821 -3.023 11.673 1.00 90.62 107 SER A O 1
ATOM 852 N N . ARG A 1 108 ? -2.281 -1.913 13.559 1.00 89.62 108 ARG A N 1
ATOM 853 C CA . ARG A 1 108 ? -2.191 -3.106 14.420 1.00 89.62 108 ARG A CA 1
ATOM 854 C C . ARG A 1 108 ? -3.453 -3.949 14.378 1.00 89.62 108 ARG A C 1
ATOM 856 O O . ARG A 1 108 ? -3.370 -5.164 14.241 1.00 89.62 108 ARG A O 1
ATOM 863 N N . LYS A 1 109 ? -4.617 -3.310 14.490 1.00 91.81 109 LYS A N 1
ATOM 864 C CA . LYS A 1 109 ? -5.918 -3.984 14.459 1.00 91.81 109 LYS A CA 1
ATOM 865 C C . LYS A 1 109 ? -6.173 -4.684 13.122 1.00 91.81 109 LYS A C 1
ATOM 867 O O . LYS A 1 109 ? -6.744 -5.770 13.120 1.00 91.81 109 LYS A O 1
ATOM 872 N N . LEU A 1 110 ? -5.826 -4.060 11.999 1.00 91.50 110 LEU A N 1
ATOM 873 C CA . LEU A 1 110 ? -6.060 -4.631 10.670 1.00 91.50 110 LEU A CA 1
ATOM 874 C C . LEU A 1 110 ? -5.092 -5.784 10.377 1.00 91.50 110 LEU A C 1
ATOM 876 O O . LEU A 1 110 ? -5.514 -6.819 9.872 1.00 91.50 110 LEU A O 1
ATOM 880 N N . MET A 1 111 ? -3.825 -5.637 10.759 1.00 88.25 111 MET A N 1
ATOM 881 C CA . MET A 1 111 ? -2.777 -6.637 10.534 1.00 88.25 111 MET A CA 1
ATOM 882 C C . MET A 1 111 ? -2.899 -7.858 11.454 1.00 88.25 111 MET A C 1
ATOM 884 O O . MET A 1 111 ? -2.688 -8.987 11.010 1.00 88.25 111 MET A O 1
ATOM 888 N N . SER A 1 112 ? -3.315 -7.672 12.712 1.00 87.06 112 SER A N 1
ATOM 889 C CA . SER A 1 112 ? -3.468 -8.783 13.664 1.00 87.06 112 SER A CA 1
ATOM 890 C C . SER A 1 112 ? -4.543 -9.790 13.253 1.00 87.06 112 SER A C 1
ATOM 892 O O . SER A 1 112 ? -4.438 -10.966 13.598 1.00 87.06 112 SER A O 1
ATOM 894 N N . ARG A 1 113 ? -5.530 -9.374 12.445 1.00 84.12 113 ARG A N 1
ATOM 895 C CA . ARG A 1 113 ? -6.521 -10.278 11.827 1.00 84.12 113 ARG A CA 1
ATOM 896 C C . ARG A 1 113 ? -5.881 -11.351 10.949 1.00 84.12 113 ARG A C 1
ATOM 898 O O . ARG A 1 113 ? -6.481 -12.398 10.745 1.00 84.12 113 ARG A O 1
ATOM 905 N N . LEU A 1 114 ? -4.674 -11.090 10.456 1.00 80.38 114 LEU A N 1
ATOM 906 C CA . LEU A 1 114 ? -3.894 -11.991 9.614 1.00 80.38 114 LEU A CA 1
ATOM 907 C C . LEU A 1 114 ? -2.745 -12.655 10.386 1.00 80.38 114 LEU A C 1
ATOM 909 O O . LEU A 1 114 ? -1.857 -13.246 9.780 1.00 80.38 114 LEU A O 1
ATOM 913 N N . GLY A 1 115 ? -2.732 -12.545 11.720 1.00 78.00 115 GLY A N 1
ATOM 914 C CA . GLY A 1 115 ? -1.672 -13.096 12.568 1.00 78.00 115 GLY A CA 1
ATOM 915 C C . GLY A 1 115 ? -0.353 -12.318 12.515 1.00 78.00 115 GLY A C 1
ATOM 916 O O . GLY A 1 115 ? 0.659 -12.804 13.014 1.00 78.00 115 GLY A O 1
ATOM 917 N N . ILE A 1 116 ? -0.346 -11.117 11.930 1.00 74.75 116 ILE A N 1
ATOM 918 C CA . ILE A 1 116 ? 0.841 -10.263 11.857 1.00 74.75 116 ILE A CA 1
ATOM 919 C C . ILE A 1 116 ? 0.910 -9.408 13.123 1.00 74.75 116 ILE A C 1
ATOM 921 O O . ILE A 1 116 ? 0.003 -8.622 13.408 1.00 74.75 116 ILE A O 1
ATOM 925 N N . THR A 1 117 ? 2.003 -9.550 13.873 1.00 70.38 117 THR A N 1
ATOM 926 C CA . THR A 1 117 ? 2.271 -8.741 15.066 1.00 70.38 117 THR A CA 1
ATOM 927 C C . THR A 1 117 ? 3.245 -7.631 14.724 1.00 70.38 117 THR A C 1
ATOM 929 O O . THR A 1 117 ? 4.307 -7.865 14.154 1.00 70.38 117 THR A O 1
ATOM 932 N N . LEU A 1 118 ? 2.872 -6.417 15.104 1.00 63.03 118 LEU A N 1
ATOM 933 C CA . LEU A 1 118 ? 3.691 -5.237 14.921 1.00 63.03 118 LEU A CA 1
ATOM 934 C C . LEU A 1 118 ? 4.617 -5.040 16.120 1.00 63.03 118 LEU A C 1
ATOM 936 O O . LEU A 1 118 ? 4.138 -4.875 17.244 1.00 63.03 118 LEU A O 1
ATOM 940 N N . ASN A 1 119 ? 5.924 -5.042 15.867 1.00 57.91 119 ASN A N 1
ATOM 941 C CA . ASN A 1 119 ? 6.927 -4.718 16.875 1.00 57.91 119 ASN A CA 1
ATOM 942 C C . ASN A 1 119 ? 7.012 -3.194 17.047 1.00 57.91 119 ASN A C 1
ATOM 944 O O . ASN A 1 119 ? 6.886 -2.445 16.072 1.00 57.91 119 ASN A O 1
ATOM 948 N N . ASN A 1 120 ? 7.156 -2.759 18.300 1.00 52.06 120 ASN A N 1
ATOM 949 C CA . ASN A 1 120 ? 7.368 -1.352 18.642 1.00 52.06 120 ASN A CA 1
ATOM 950 C C . ASN A 1 120 ? 8.813 -0.947 18.373 1.00 52.06 120 ASN A C 1
ATOM 952 O O . ASN A 1 120 ? 9.704 -1.762 18.706 1.00 52.06 120 ASN A O 1
#

pLDDT: mean 79.47, std 12.77, range [43.0, 95.0]

Secondary structure (DSSP, 8-state):
--S---EEEEE--SS-PPTTS-TT--PEEEEE-SSSEEEEEEEEEEE-TTS-EEEEEEEEEEEEE-TTSS-EEEEEPPTT------SSS--EEEES-SSHHHHHHHHHHHHHTTTPPPP-